Protein AF-G2QIX2-F1 (afdb_monomer_lite)

Radius of gyration: 14.35 Å; chains: 1; bounding box: 34×24×37 Å

pLDDT: mean 92.43, std 3.4, range [83.12, 98.0]

Organism: Thermothelomyces thermophilus (strain ATCC 42464 / BCRC 31852 / DSM 1799) (NCBI:txid573729)

Foldseek 3Di:
DDDDDDDPPDQADEDDEDDDDPLVVVVVVVVCVVCVVVVVDDDDDDSHDFYWDWDADPVRDTDIDTDD

Secondary structure (DSSP, 8-state):
-----PPTTPPP-BPPPPP--HHHHHHHHHHHHHHHHTTS------S-B-EEEEEE-TTS-EEEEEE-

Sequence (68 aa):
DHKIKLKERVRLKFFKIYYTSQIQNEELKQYLEENLRRGYIRLLISLAGYLILFMPKKDGKLQLYIDY

Structure (mmCIF, N/CA/C/O backbone):
data_AF-G2QIX2-F1
#
_entry.id   AF-G2QIX2-F1
#
loop_
_atom_site.group_PDB
_atom_site.id
_atom_site.type_symbol
_atom_site.label_atom_id
_atom_site.label_alt_id
_atom_site.label_comp_id
_atom_site.label_asym_id
_atom_site.label_entity_id
_atom_site.label_seq_id
_atom_site.pdbx_PDB_ins_code
_atom_site.Cartn_x
_atom_site.Cartn_y
_atom_site.Cartn_z
_atom_site.occupancy
_atom_site.B_iso_or_equiv
_atom_site.auth_seq_id
_atom_site.auth_comp_id
_atom_site.auth_asym_id
_atom_site.auth_atom_id
_atom_site.pdbx_PDB_model_num
ATOM 1 N N . ASP A 1 1 ? -4.070 -10.881 -19.907 1.00 83.12 1 ASP A N 1
ATOM 2 C CA . ASP A 1 1 ? -2.736 -10.649 -19.327 1.00 83.12 1 ASP A CA 1
ATOM 3 C C . ASP A 1 1 ? -2.310 -9.213 -19.620 1.00 83.12 1 ASP A C 1
ATOM 5 O O . ASP A 1 1 ? -2.412 -8.799 -20.772 1.00 83.12 1 ASP A O 1
ATOM 9 N N . HIS A 1 2 ? -1.948 -8.429 -18.601 1.00 90.75 2 HIS A N 1
ATOM 10 C CA . HIS A 1 2 ? -1.599 -7.009 -18.755 1.00 90.75 2 HIS A CA 1
ATOM 11 C C . HIS A 1 2 ? -0.075 -6.843 -18.747 1.00 90.75 2 HIS A C 1
ATOM 13 O O . HIS A 1 2 ? 0.591 -7.313 -17.829 1.00 90.75 2 HIS A O 1
ATOM 19 N N . LYS A 1 3 ? 0.485 -6.168 -19.759 1.00 94.31 3 LYS A N 1
ATOM 20 C CA . LYS A 1 3 ? 1.939 -6.013 -19.927 1.00 94.31 3 LYS A CA 1
ATOM 21 C C . LYS A 1 3 ? 2.365 -4.562 -19.730 1.00 94.31 3 LYS A C 1
ATOM 23 O O . LYS A 1 3 ? 1.861 -3.677 -20.414 1.00 94.31 3 LYS A O 1
ATOM 28 N N . ILE A 1 4 ? 3.362 -4.348 -18.872 1.00 90.62 4 ILE A N 1
ATOM 29 C CA . ILE A 1 4 ? 3.982 -3.039 -18.634 1.00 90.62 4 ILE A CA 1
ATOM 30 C C . ILE A 1 4 ? 5.244 -2.936 -19.498 1.00 90.62 4 ILE A C 1
ATOM 32 O O . ILE A 1 4 ? 6.218 -3.652 -19.272 1.00 90.62 4 ILE A O 1
ATOM 36 N N . LYS A 1 5 ? 5.232 -2.060 -20.510 1.00 93.81 5 LYS A N 1
ATOM 37 C CA . LYS A 1 5 ? 6.410 -1.778 -21.346 1.00 93.81 5 LYS A CA 1
ATOM 38 C C . LYS A 1 5 ? 7.196 -0.618 -20.742 1.00 93.81 5 LYS A C 1
ATOM 40 O O . LYS A 1 5 ? 6.698 0.505 -20.698 1.00 93.81 5 LYS A O 1
ATOM 45 N N . LEU A 1 6 ? 8.417 -0.885 -20.290 1.00 90.81 6 LEU A N 1
ATOM 46 C CA . LEU A 1 6 ? 9.315 0.160 -19.802 1.00 90.81 6 LEU A CA 1
ATOM 47 C C . LEU A 1 6 ? 9.901 0.947 -20.978 1.00 90.81 6 LEU A C 1
ATOM 49 O O . LEU A 1 6 ? 10.173 0.384 -22.038 1.00 90.81 6 LEU A O 1
ATOM 53 N N . LYS A 1 7 ? 10.114 2.251 -20.779 1.00 91.94 7 LYS A N 1
ATOM 54 C CA . LYS A 1 7 ? 10.899 3.060 -21.718 1.00 91.94 7 LYS A CA 1
ATOM 55 C C . LYS A 1 7 ? 12.362 2.615 -21.677 1.00 91.94 7 LYS A C 1
ATOM 57 O O . LYS A 1 7 ? 12.846 2.109 -20.661 1.00 91.94 7 LYS A O 1
ATOM 62 N N . GLU A 1 8 ? 13.075 2.835 -22.773 1.00 89.50 8 GLU A N 1
ATOM 63 C CA . GLU A 1 8 ? 14.494 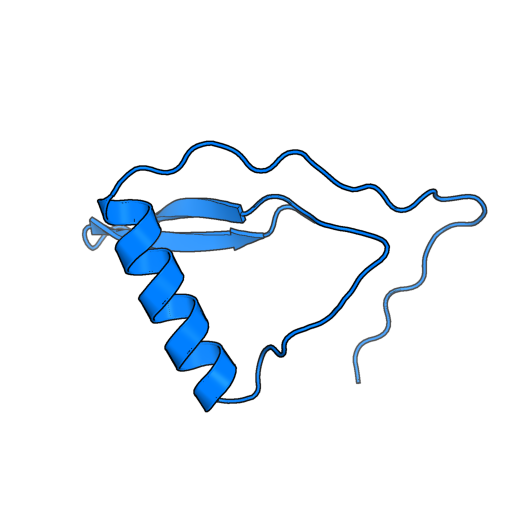2.504 -22.853 1.00 89.50 8 GLU A CA 1
ATOM 64 C C . GLU A 1 8 ? 15.304 3.245 -21.778 1.00 89.50 8 GLU A C 1
ATOM 66 O O . GLU A 1 8 ? 15.058 4.416 -21.483 1.00 89.50 8 GLU A O 1
ATOM 71 N N . ARG A 1 9 ? 16.283 2.544 -21.188 1.00 86.81 9 ARG A N 1
ATOM 72 C CA . ARG A 1 9 ? 17.213 3.057 -20.161 1.00 86.81 9 ARG A CA 1
ATOM 73 C C . ARG A 1 9 ? 16.571 3.496 -18.833 1.00 86.81 9 ARG A C 1
ATOM 75 O O . ARG A 1 9 ? 17.241 4.136 -18.022 1.00 86.81 9 ARG A O 1
ATOM 82 N N . VAL A 1 10 ? 15.317 3.127 -18.560 1.00 86.81 10 VAL A N 1
ATOM 83 C CA . VAL A 1 10 ? 14.698 3.364 -17.246 1.00 86.8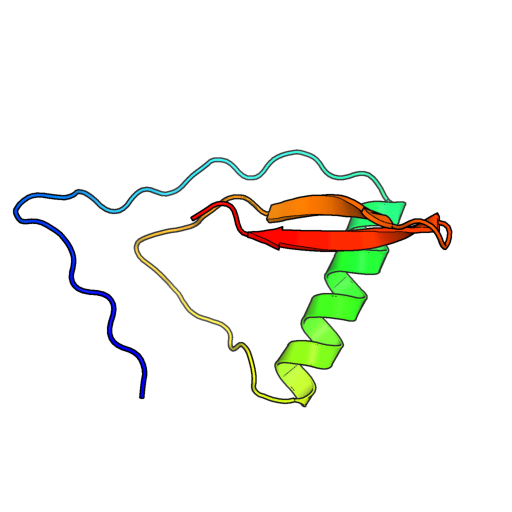1 10 VAL A CA 1
ATOM 84 C C . VAL A 1 10 ? 15.356 2.481 -16.190 1.00 86.81 10 VAL A C 1
ATOM 86 O O . VAL A 1 10 ? 15.405 1.259 -16.317 1.00 86.81 10 VAL A O 1
ATOM 89 N N . ARG A 1 11 ? 15.841 3.108 -15.116 1.00 84.88 11 ARG A N 1
ATOM 90 C CA . ARG A 1 11 ? 16.301 2.398 -13.921 1.00 84.88 11 ARG A CA 1
ATOM 91 C C . ARG A 1 11 ? 15.126 2.187 -12.980 1.00 84.88 11 ARG A C 1
ATOM 93 O O . ARG A 1 11 ? 14.515 3.159 -12.535 1.00 84.88 11 ARG A O 1
ATOM 100 N N . LEU A 1 12 ? 14.851 0.926 -12.666 1.00 89.31 12 LEU A N 1
ATOM 101 C CA . LEU A 1 12 ? 13.965 0.560 -11.569 1.00 89.31 12 LEU A CA 1
ATOM 102 C C . LEU A 1 12 ? 14.517 1.121 -10.256 1.00 89.31 12 LEU A C 1
ATOM 104 O O . LEU A 1 12 ? 15.734 1.175 -10.059 1.00 89.31 12 LEU A O 1
ATOM 108 N N . LYS A 1 13 ? 13.620 1.585 -9.386 1.00 87.31 13 LYS A N 1
ATOM 109 C CA . LYS A 1 13 ? 13.984 2.212 -8.117 1.00 87.31 13 LYS A CA 1
ATOM 110 C C . LYS A 1 13 ? 13.364 1.457 -6.956 1.00 87.31 13 LYS A C 1
ATOM 112 O O . LYS A 1 13 ? 12.233 0.982 -7.031 1.00 87.31 13 LYS A O 1
ATOM 117 N N . PHE A 1 14 ? 14.123 1.408 -5.873 1.00 90.25 14 PHE A N 1
ATOM 118 C CA . PHE A 1 14 ? 13.607 1.110 -4.551 1.00 90.25 14 PHE A CA 1
ATOM 119 C C . PHE A 1 14 ? 13.357 2.422 -3.826 1.00 90.25 14 PHE A C 1
ATOM 121 O O . PHE A 1 14 ? 14.295 3.138 -3.470 1.00 90.25 14 PHE A O 1
ATOM 128 N N . PHE A 1 15 ? 12.084 2.750 -3.652 1.00 89.56 15 PHE A N 1
ATOM 129 C CA . PHE A 1 15 ? 11.670 3.868 -2.826 1.00 89.56 15 PHE A CA 1
ATOM 130 C C . PHE A 1 15 ? 11.796 3.507 -1.344 1.00 89.56 15 PHE A C 1
ATOM 132 O O . PHE A 1 15 ? 11.785 2.336 -0.957 1.00 89.56 15 PHE A O 1
ATOM 139 N N . LYS A 1 16 ? 11.961 4.534 -0.506 1.00 86.75 16 LYS A N 1
ATOM 140 C CA . LYS A 1 16 ? 12.034 4.352 0.944 1.00 86.75 16 LYS A CA 1
ATOM 141 C C . LYS A 1 16 ? 10.686 3.869 1.470 1.00 86.75 16 LYS A C 1
ATOM 143 O O . LYS A 1 16 ? 9.638 4.320 1.015 1.00 86.75 16 LYS A O 1
ATOM 148 N N . ILE A 1 17 ? 10.737 2.997 2.468 1.00 87.81 17 ILE A N 1
ATOM 149 C CA . ILE A 1 17 ? 9.568 2.634 3.264 1.00 87.81 17 ILE A CA 1
ATOM 150 C C . ILE A 1 17 ? 9.360 3.757 4.280 1.00 87.81 17 ILE A C 1
ATOM 152 O O . ILE A 1 17 ? 10.294 4.125 4.995 1.00 87.81 17 ILE A O 1
ATOM 156 N N . TYR A 1 18 ? 8.162 4.330 4.307 1.00 87.00 18 TYR A N 1
ATOM 157 C CA . TYR A 1 18 ? 7.814 5.392 5.247 1.00 87.00 18 TYR A CA 1
ATOM 158 C C . TYR A 1 18 ? 7.212 4.803 6.516 1.00 87.00 18 TYR A C 1
ATOM 160 O O . TYR A 1 18 ? 6.640 3.714 6.504 1.00 87.00 18 TYR A O 1
ATOM 168 N N . TYR A 1 19 ? 7.344 5.548 7.611 1.00 88.56 19 TYR A N 1
ATOM 169 C CA . TYR A 1 19 ? 6.725 5.179 8.874 1.00 88.56 19 TYR A CA 1
ATOM 170 C C . TYR A 1 19 ? 5.202 5.207 8.759 1.00 88.56 19 TYR A C 1
ATOM 172 O O . TYR A 1 19 ? 4.618 6.170 8.263 1.00 88.56 19 TYR A O 1
ATOM 180 N N . THR A 1 20 ? 4.583 4.150 9.264 1.00 92.00 20 THR A N 1
ATOM 181 C CA . THR A 1 20 ? 3.137 3.956 9.332 1.00 92.00 20 THR A CA 1
ATOM 182 C C . THR A 1 20 ? 2.672 3.977 10.785 1.00 92.00 20 THR A C 1
ATOM 184 O O . THR A 1 20 ? 3.394 3.560 11.695 1.00 92.00 20 THR A O 1
ATOM 187 N N . SER A 1 21 ? 1.454 4.467 11.021 1.00 93.38 21 SER A N 1
ATOM 188 C CA . SER A 1 21 ? 0.821 4.395 12.344 1.00 93.38 21 SER A CA 1
ATOM 189 C C . SER A 1 21 ? 0.365 2.967 12.667 1.00 93.38 21 SER A C 1
ATOM 191 O O . SER A 1 21 ? 0.272 2.114 11.784 1.00 93.38 21 SER A O 1
ATOM 193 N N . GLN A 1 22 ? 0.031 2.693 13.931 1.00 95.12 22 GLN A N 1
ATOM 194 C CA . GLN A 1 22 ? -0.487 1.379 14.327 1.00 95.12 22 GLN A CA 1
ATOM 195 C C . GLN A 1 22 ? -1.754 0.994 13.543 1.00 95.12 22 GLN A C 1
ATOM 197 O O . GLN A 1 22 ? -1.824 -0.108 13.010 1.00 95.12 22 GLN A O 1
ATOM 202 N N . ILE A 1 23 ? -2.694 1.932 13.385 1.00 93.44 23 ILE A N 1
ATOM 203 C CA . ILE A 1 23 ? -3.932 1.726 12.614 1.00 93.44 23 ILE A CA 1
ATOM 204 C C . ILE A 1 23 ? -3.610 1.366 11.155 1.00 93.44 23 ILE A C 1
ATOM 206 O O . ILE A 1 23 ? -4.193 0.447 10.589 1.00 93.44 23 ILE A O 1
ATOM 210 N N . GLN A 1 24 ? -2.638 2.051 10.543 1.00 94.38 24 GLN A N 1
ATOM 211 C CA . GLN A 1 24 ? -2.208 1.748 9.174 1.00 94.38 24 GLN A CA 1
ATOM 212 C C . GLN A 1 24 ? -1.550 0.368 9.063 1.00 94.38 24 GLN A C 1
ATOM 214 O O . GLN A 1 24 ? -1.734 -0.313 8.059 1.00 94.38 24 GLN A O 1
ATOM 219 N N . ASN A 1 25 ? -0.801 -0.064 10.080 1.00 94.00 25 ASN A N 1
ATOM 220 C CA . ASN A 1 25 ? -0.186 -1.392 10.102 1.00 94.00 25 ASN A CA 1
ATOM 221 C C . ASN A 1 25 ? -1.219 -2.513 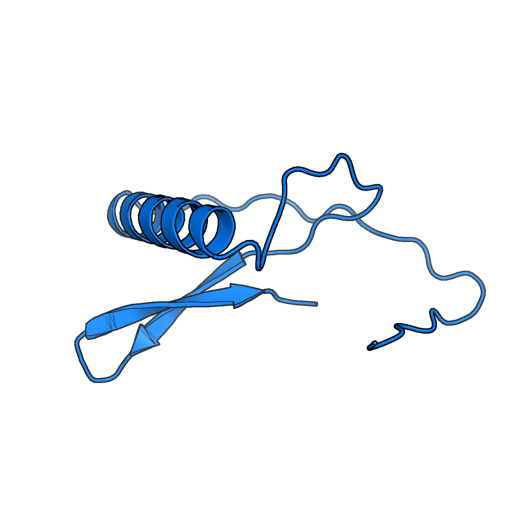10.236 1.00 94.00 25 ASN A C 1
ATOM 223 O O . ASN A 1 25 ? -1.080 -3.550 9.588 1.00 94.00 25 ASN A O 1
ATOM 227 N N . GLU A 1 26 ? -2.256 -2.308 11.048 1.00 94.75 26 GLU A N 1
ATOM 228 C CA . GLU A 1 26 ? -3.370 -3.249 11.176 1.00 94.75 26 GLU A CA 1
ATOM 229 C C . GLU A 1 26 ? -4.118 -3.393 9.843 1.00 94.75 26 GLU A C 1
ATOM 231 O O . GLU A 1 26 ? -4.327 -4.514 9.374 1.00 94.75 26 GLU A O 1
ATOM 236 N N . GLU A 1 27 ? -4.412 -2.276 9.172 1.00 94.25 27 GLU A N 1
ATOM 237 C CA . GLU A 1 27 ? -5.036 -2.283 7.842 1.00 94.25 27 GLU A CA 1
ATOM 238 C C . GLU A 1 27 ? -4.136 -2.901 6.766 1.00 94.25 27 GLU A C 1
ATOM 240 O O . GLU A 1 27 ? -4.595 -3.679 5.926 1.00 94.25 27 GLU A O 1
ATOM 245 N N . LEU A 1 28 ? -2.826 -2.629 6.807 1.00 94.81 28 LEU A N 1
ATOM 246 C CA . LEU A 1 28 ? -1.861 -3.259 5.907 1.00 94.81 28 LEU A CA 1
ATOM 247 C C . LEU A 1 28 ? -1.866 -4.778 6.067 1.00 94.8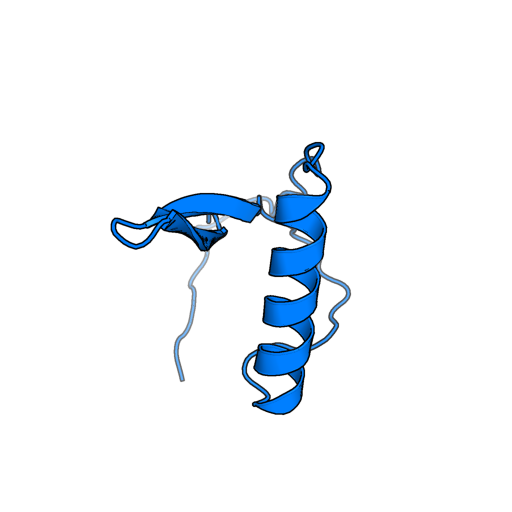1 28 LEU A C 1
ATOM 249 O O . LEU A 1 28 ? -1.862 -5.503 5.073 1.00 94.81 28 LEU A O 1
ATOM 253 N N . LYS A 1 29 ? -1.885 -5.269 7.309 1.00 95.38 29 LYS A N 1
ATOM 254 C CA . LYS A 1 29 ? -1.891 -6.704 7.595 1.00 95.38 29 LYS A CA 1
ATOM 255 C C . LYS A 1 29 ? -3.149 -7.374 7.040 1.00 95.38 29 LYS A C 1
ATOM 257 O O . LYS A 1 29 ? -3.029 -8.375 6.338 1.00 95.38 29 LYS A O 1
ATOM 262 N N . GLN A 1 30 ? -4.322 -6.785 7.277 1.00 95.56 30 GLN A N 1
ATOM 263 C CA . GLN A 1 30 ? -5.593 -7.287 6.742 1.00 95.56 30 GLN A CA 1
ATOM 264 C C . GLN A 1 30 ? -5.602 -7.293 5.208 1.00 95.56 30 GLN A C 1
ATOM 266 O O . GLN A 1 30 ? -5.994 -8.285 4.590 1.00 95.56 30 GLN A O 1
ATOM 271 N N . TYR A 1 31 ? -5.113 -6.216 4.583 1.00 95.06 31 TYR A N 1
ATOM 272 C CA . TYR A 1 31 ? -4.970 -6.147 3.131 1.00 95.06 31 TYR A CA 1
ATOM 273 C C . TYR A 1 31 ? -4.068 -7.268 2.602 1.00 95.06 31 TYR A C 1
ATOM 275 O O . TYR A 1 31 ? -4.426 -7.937 1.631 1.00 95.06 31 TYR A O 1
ATOM 283 N N . LEU A 1 32 ? -2.903 -7.485 3.220 1.00 96.06 32 LEU A N 1
ATOM 284 C CA . LEU A 1 32 ? -1.958 -8.511 2.785 1.00 96.06 32 LEU A CA 1
ATOM 285 C C . LEU A 1 32 ? -2.557 -9.912 2.916 1.00 96.06 32 LEU A C 1
ATOM 287 O O . LEU A 1 32 ? -2.523 -10.663 1.945 1.00 96.06 32 LEU A O 1
ATOM 291 N N . GLU A 1 33 ? -3.137 -10.252 4.067 1.00 97.19 33 GLU A N 1
ATOM 292 C CA . GLU A 1 33 ? -3.745 -11.566 4.308 1.00 97.19 33 GLU A CA 1
ATOM 293 C C . GLU A 1 33 ? -4.847 -11.877 3.289 1.00 97.19 33 GLU A C 1
ATOM 295 O O . GLU A 1 33 ? -4.827 -12.936 2.657 1.00 97.19 33 GLU A O 1
ATOM 300 N N . GLU A 1 34 ? -5.764 -10.937 3.051 1.00 97.25 34 GLU A N 1
ATOM 301 C CA . GLU A 1 34 ? -6.875 -11.157 2.126 1.00 97.25 34 GLU A CA 1
ATOM 302 C C . GLU A 1 34 ? -6.406 -11.263 0.668 1.00 97.25 34 GLU A C 1
ATOM 304 O O . GLU A 1 34 ? -6.859 -12.141 -0.070 1.00 97.25 34 GLU A O 1
ATOM 309 N N . ASN A 1 35 ? -5.475 -10.409 0.231 1.00 97.06 35 ASN A N 1
ATOM 310 C CA . ASN A 1 35 ? -4.988 -10.438 -1.151 1.00 97.06 35 ASN A CA 1
ATOM 311 C C . ASN A 1 35 ? -4.051 -11.624 -1.425 1.00 97.06 35 ASN A C 1
ATOM 313 O O . ASN A 1 35 ? -4.040 -12.130 -2.551 1.00 97.06 35 ASN A O 1
ATOM 317 N N . LEU A 1 36 ? -3.309 -12.100 -0.418 1.00 97.81 36 LEU A N 1
ATOM 318 C CA . LEU A 1 36 ? -2.553 -13.353 -0.496 1.00 97.81 36 LEU A CA 1
ATOM 319 C C . LEU A 1 36 ? -3.507 -14.547 -0.590 1.00 97.81 36 LEU A C 1
ATOM 321 O O . LEU A 1 36 ? -3.348 -15.383 -1.477 1.00 97.81 36 LEU A O 1
ATOM 325 N N . ARG A 1 37 ? -4.544 -14.595 0.257 1.00 98.00 37 ARG A N 1
ATOM 326 C CA . ARG A 1 37 ? -5.566 -15.655 0.242 1.00 98.00 37 ARG A CA 1
ATOM 327 C C . ARG A 1 37 ? -6.316 -15.724 -1.089 1.00 98.00 37 ARG A C 1
ATOM 329 O O . ARG A 1 37 ? -6.611 -16.814 -1.570 1.00 98.00 37 ARG A O 1
ATOM 336 N N . ARG A 1 38 ? -6.614 -14.571 -1.698 1.00 98.00 38 ARG A N 1
ATOM 337 C CA . ARG A 1 38 ? -7.237 -14.479 -3.033 1.00 98.00 38 ARG A CA 1
ATOM 338 C C . ARG A 1 38 ? -6.280 -14.783 -4.187 1.00 98.00 38 ARG A C 1
ATOM 340 O O . ARG A 1 38 ? -6.743 -14.949 -5.312 1.00 98.00 38 ARG A O 1
ATOM 347 N N . GLY A 1 39 ? -4.971 -14.815 -3.941 1.00 97.50 39 GLY A N 1
ATOM 348 C CA . GLY A 1 39 ? -3.954 -14.982 -4.980 1.00 97.50 39 GLY A CA 1
ATOM 349 C C . GLY A 1 39 ? -3.761 -13.753 -5.877 1.00 97.50 39 GLY A C 1
ATOM 350 O O . GLY A 1 39 ? -3.203 -13.878 -6.965 1.00 97.50 39 GLY A O 1
ATOM 351 N N . TYR A 1 40 ? -4.213 -12.568 -5.453 1.00 96.25 40 TYR A N 1
ATOM 352 C CA . TYR A 1 40 ? -4.007 -11.318 -6.199 1.00 96.25 40 TYR A CA 1
ATOM 353 C C . TYR A 1 40 ? -2.569 -10.811 -6.087 1.00 96.25 40 TYR A C 1
ATOM 355 O O . TYR A 1 40 ? -2.058 -10.184 -7.014 1.00 96.25 40 TYR A O 1
ATOM 363 N N . ILE A 1 41 ? -1.906 -11.104 -4.967 1.00 96.75 41 ILE A N 1
ATOM 364 C CA . ILE A 1 41 ? -0.493 -10.793 -4.735 1.00 96.75 41 ILE A CA 1
ATOM 365 C C . ILE A 1 41 ? 0.261 -12.041 -4.273 1.00 96.75 41 ILE A C 1
ATOM 367 O O . ILE A 1 41 ? -0.335 -13.025 -3.838 1.00 96.75 41 ILE A O 1
ATOM 371 N N . ARG A 1 42 ? 1.592 -11.990 -4.353 1.00 96.81 42 ARG A N 1
ATOM 372 C CA . ARG A 1 42 ? 2.501 -13.024 -3.848 1.00 96.81 42 ARG A CA 1
ATOM 373 C C . ARG A 1 42 ? 3.786 -12.394 -3.330 1.00 96.81 42 ARG A C 1
ATOM 375 O O . ARG A 1 42 ? 4.142 -11.292 -3.745 1.00 96.81 42 ARG A O 1
ATOM 382 N N . LEU A 1 43 ? 4.505 -13.124 -2.482 1.00 95.62 43 LEU A N 1
ATOM 383 C CA . LEU A 1 43 ? 5.852 -12.734 -2.078 1.00 95.62 43 LEU A CA 1
ATOM 384 C C . LEU A 1 43 ? 6.785 -12.732 -3.300 1.00 95.62 43 LEU A C 1
ATOM 386 O O . LEU A 1 43 ? 6.751 -13.653 -4.120 1.00 95.62 43 LEU A O 1
ATOM 390 N N . LEU A 1 44 ? 7.613 -11.697 -3.422 1.00 93.38 44 LEU A N 1
ATOM 391 C CA . LEU A 1 44 ? 8.577 -11.560 -4.507 1.00 93.38 44 LEU A CA 1
ATOM 392 C C . LEU A 1 44 ? 9.807 -10.784 -4.033 1.00 93.38 44 LEU A C 1
ATOM 394 O O . LEU A 1 44 ? 9.681 -9.759 -3.368 1.00 93.38 44 LEU A O 1
ATOM 398 N N . ILE A 1 45 ? 10.989 -11.240 -4.445 1.00 91.94 45 ILE A N 1
ATOM 399 C CA . ILE A 1 45 ? 12.222 -10.454 -4.375 1.00 91.94 45 ILE A CA 1
ATOM 400 C C . ILE A 1 45 ? 12.319 -9.676 -5.688 1.00 91.94 45 ILE A C 1
ATOM 402 O O . ILE A 1 45 ? 12.526 -10.259 -6.750 1.00 91.94 45 ILE A O 1
ATOM 406 N N . SER A 1 46 ? 12.084 -8.369 -5.623 1.00 89.50 46 SER A N 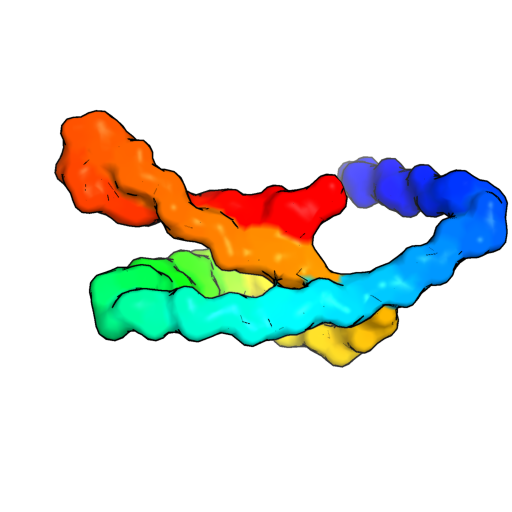1
ATOM 407 C CA . SER A 1 46 ? 12.043 -7.487 -6.794 1.00 89.50 46 SER A CA 1
ATOM 408 C C . SER A 1 46 ? 13.326 -6.659 -6.910 1.00 89.50 46 SER A C 1
ATOM 410 O O . SER A 1 46 ? 14.087 -6.547 -5.956 1.00 89.50 46 SER A O 1
ATOM 412 N N . LEU A 1 47 ? 13.562 -6.055 -8.076 1.00 89.12 47 LEU A N 1
ATOM 413 C CA . LEU A 1 47 ? 14.559 -4.988 -8.262 1.00 89.12 47 LEU A CA 1
ATOM 414 C C . LEU A 1 47 ? 13.943 -3.581 -8.124 1.00 89.12 47 LEU A C 1
ATOM 416 O O . LEU A 1 47 ? 14.645 -2.578 -8.240 1.00 89.12 47 LEU A O 1
ATOM 420 N N . ALA A 1 48 ? 12.630 -3.513 -7.890 1.00 92.00 48 ALA A N 1
ATOM 421 C CA . ALA A 1 48 ? 11.865 -2.292 -7.669 1.00 92.00 48 ALA A CA 1
ATOM 422 C C . ALA A 1 48 ? 10.947 -2.437 -6.452 1.00 92.00 48 ALA A C 1
ATOM 424 O O . ALA A 1 48 ? 10.367 -3.504 -6.234 1.00 92.00 48 ALA A O 1
ATOM 425 N N . GLY A 1 49 ? 10.746 -1.344 -5.724 1.00 93.06 49 GLY A N 1
ATOM 426 C CA . GLY A 1 49 ? 9.797 -1.263 -4.617 1.00 93.06 49 GLY A CA 1
ATOM 427 C C . GLY A 1 49 ? 9.205 0.133 -4.561 1.00 93.06 49 GLY A C 1
ATOM 428 O O . GLY A 1 49 ? 9.954 1.104 -4.607 1.00 93.06 49 GLY A O 1
ATOM 429 N N . TYR A 1 50 ? 7.880 0.214 -4.491 1.00 92.94 50 TYR A N 1
ATOM 430 C CA . TYR A 1 50 ? 7.109 1.453 -4.581 1.00 92.94 50 TYR A CA 1
ATOM 431 C C . TYR A 1 50 ? 6.408 1.775 -3.264 1.00 92.94 50 TYR A C 1
ATOM 433 O O . TYR A 1 50 ? 6.306 0.921 -2.379 1.00 92.94 50 TYR A O 1
ATOM 441 N N . LEU A 1 51 ? 5.958 3.021 -3.131 1.00 92.31 51 LEU A N 1
ATOM 442 C CA . LEU A 1 51 ? 5.359 3.511 -1.900 1.00 92.31 51 LEU A CA 1
ATOM 443 C C . LEU A 1 51 ? 3.917 3.022 -1.747 1.00 92.31 51 LEU A C 1
ATOM 445 O O . LEU A 1 51 ? 3.132 3.036 -2.693 1.00 92.31 51 LEU A O 1
ATOM 449 N N . ILE A 1 52 ? 3.580 2.634 -0.520 1.00 92.69 52 ILE A N 1
ATOM 450 C CA . ILE A 1 52 ? 2.213 2.384 -0.083 1.00 92.69 52 ILE A CA 1
ATOM 451 C C . ILE A 1 52 ? 1.693 3.625 0.644 1.00 92.69 52 ILE A C 1
ATOM 453 O O . ILE A 1 52 ? 2.334 4.129 1.567 1.00 92.69 52 ILE A O 1
ATOM 457 N N . LEU A 1 53 ? 0.515 4.089 0.237 1.00 92.12 53 LEU A N 1
ATOM 458 C CA . LEU A 1 53 ? -0.194 5.219 0.825 1.00 92.12 53 LEU A CA 1
ATOM 459 C C . LEU A 1 53 ? -1.537 4.761 1.399 1.00 92.12 53 LEU A C 1
ATOM 461 O O . LEU A 1 53 ? -2.183 3.868 0.853 1.00 92.12 53 LEU A O 1
ATOM 465 N N . PHE A 1 54 ? -1.979 5.413 2.473 1.00 93.19 54 PHE A N 1
ATOM 466 C CA . PHE A 1 54 ? -3.290 5.185 3.079 1.00 93.19 54 PHE A CA 1
ATOM 467 C C . PHE A 1 54 ? -4.134 6.441 2.964 1.00 93.19 54 PHE A C 1
ATOM 469 O O . PHE A 1 54 ? -3.755 7.478 3.505 1.00 93.19 54 PHE A O 1
ATOM 476 N N . MET A 1 55 ? -5.283 6.343 2.301 1.00 91.81 55 MET A N 1
ATOM 477 C CA . MET A 1 55 ? -6.235 7.446 2.186 1.00 91.81 55 MET A CA 1
ATOM 478 C C . MET A 1 55 ? -7.538 7.113 2.915 1.00 91.81 55 MET A C 1
ATOM 480 O O . MET A 1 55 ? -8.051 6.003 2.754 1.00 91.81 55 MET A O 1
ATOM 484 N N . PRO A 1 56 ? -8.094 8.048 3.702 1.00 93.12 56 PRO A N 1
ATOM 485 C CA . PRO A 1 56 ? -9.3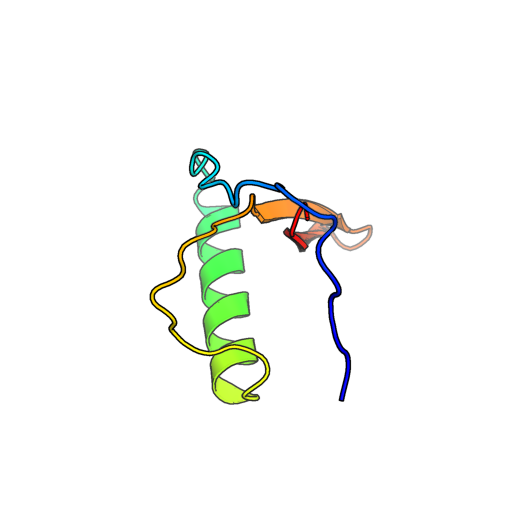69 7.837 4.366 1.00 93.12 56 PRO A CA 1
ATOM 486 C C . PRO A 1 56 ? -10.514 7.843 3.350 1.00 93.12 56 PRO A C 1
ATOM 488 O O . PRO A 1 56 ? -10.600 8.701 2.470 1.00 93.12 56 PRO A O 1
ATOM 491 N N . LYS A 1 57 ? -11.426 6.889 3.495 1.00 93.56 57 LYS A N 1
ATOM 492 C CA . LYS A 1 57 ? -12.707 6.855 2.797 1.00 93.56 57 LYS A CA 1
ATOM 493 C C . LYS A 1 57 ? -13.768 7.640 3.566 1.00 93.56 57 LYS A C 1
ATOM 495 O O . LYS A 1 57 ? -13.622 7.941 4.748 1.00 93.56 57 LYS A O 1
ATOM 500 N N . LYS A 1 58 ? -14.892 7.914 2.892 1.00 94.56 58 LYS A N 1
ATOM 501 C CA . LYS A 1 58 ? -16.070 8.567 3.494 1.00 94.56 58 LYS A CA 1
ATOM 502 C C . LYS A 1 58 ? -16.642 7.805 4.697 1.00 94.56 58 LYS A C 1
ATOM 504 O O . LYS A 1 58 ? -17.229 8.429 5.567 1.00 94.56 58 LYS A O 1
ATOM 509 N N . ASP A 1 59 ? -16.482 6.482 4.736 1.00 91.50 59 ASP A N 1
ATOM 510 C CA . ASP A 1 59 ? -16.924 5.611 5.834 1.00 91.50 59 ASP A CA 1
ATOM 511 C C . ASP A 1 59 ? -15.908 5.527 6.991 1.00 91.50 59 ASP A C 1
ATOM 513 O O . ASP A 1 59 ? -16.098 4.745 7.918 1.00 91.50 59 ASP A O 1
ATOM 517 N N . GLY A 1 60 ? -14.827 6.313 6.943 1.00 87.00 60 GLY A N 1
ATOM 518 C CA . GLY A 1 60 ? -13.783 6.346 7.967 1.00 87.00 60 GLY A CA 1
ATOM 519 C C . GLY A 1 60 ? -12.740 5.232 7.851 1.00 87.00 60 GLY A C 1
ATOM 520 O O . GLY A 1 60 ? -11.754 5.260 8.583 1.00 87.00 60 GLY A O 1
ATOM 521 N N . LYS A 1 61 ? -12.903 4.279 6.924 1.00 88.56 61 LYS A N 1
ATOM 522 C CA . LYS A 1 61 ? -11.908 3.224 6.682 1.00 88.56 61 LYS A CA 1
ATOM 523 C C . LYS A 1 61 ? -10.713 3.760 5.906 1.00 88.56 61 LYS A C 1
ATOM 525 O O . LYS A 1 61 ? -10.844 4.696 5.117 1.00 88.56 61 LYS A O 1
ATOM 530 N N . LEU A 1 62 ? -9.551 3.133 6.071 1.00 93.88 62 LEU A N 1
ATOM 531 C CA . LEU A 1 62 ? -8.387 3.432 5.242 1.00 93.88 62 LEU A CA 1
ATOM 532 C C . LEU A 1 62 ? -8.401 2.574 3.976 1.00 93.88 62 LEU A C 1
ATOM 534 O O . LEU A 1 62 ? -8.705 1.385 4.005 1.00 93.88 62 LEU A O 1
ATOM 538 N N . GLN A 1 63 ? -8.049 3.184 2.850 1.00 92.06 63 GLN A N 1
ATOM 539 C CA . GLN A 1 63 ? -7.773 2.475 1.611 1.00 92.06 63 GLN A CA 1
ATOM 540 C C . GLN A 1 63 ? -6.292 2.546 1.276 1.00 92.06 63 GLN A C 1
ATOM 542 O O . GLN A 1 63 ? -5.696 3.624 1.284 1.00 92.06 63 GLN A O 1
ATOM 547 N N . LEU A 1 64 ? -5.736 1.384 0.942 1.00 94.38 64 LEU A N 1
ATOM 548 C CA . LEU A 1 64 ? -4.372 1.236 0.466 1.00 94.38 64 LEU A CA 1
ATOM 549 C C . LEU A 1 64 ? -4.268 1.635 -1.012 1.00 94.38 64 LEU A C 1
ATOM 551 O O . LEU A 1 64 ? -5.045 1.165 -1.845 1.00 94.38 64 LEU A O 1
ATOM 555 N N . TYR A 1 65 ? -3.274 2.461 -1.327 1.00 93.50 65 TYR A N 1
ATOM 556 C CA . TYR A 1 65 ? -2.870 2.845 -2.676 1.00 93.50 65 TYR A CA 1
ATOM 557 C C . TYR A 1 65 ? -1.388 2.543 -2.883 1.00 93.50 65 TYR A C 1
ATOM 559 O O . TYR A 1 65 ? -0.595 2.648 -1.948 1.00 93.50 65 TYR A O 1
ATOM 567 N N . ILE A 1 66 ? -1.020 2.183 -4.111 1.00 92.69 66 ILE A N 1
ATOM 568 C CA . ILE A 1 66 ? 0.375 2.026 -4.526 1.00 92.69 66 ILE A CA 1
ATOM 569 C C . ILE A 1 66 ? 0.697 3.180 -5.472 1.00 92.69 66 ILE A C 1
ATOM 571 O O . ILE A 1 66 ? -0.018 3.386 -6.453 1.00 92.69 66 ILE A O 1
ATOM 575 N N . ASP A 1 67 ? 1.743 3.930 -5.150 1.00 91.00 67 ASP A N 1
ATOM 576 C CA . ASP A 1 67 ? 2.237 5.047 -5.955 1.00 91.00 67 ASP A CA 1
ATOM 577 C C . ASP A 1 67 ? 3.265 4.522 -6.969 1.00 91.00 67 ASP A C 1
ATOM 579 O O . ASP A 1 67 ? 4.410 4.256 -6.598 1.00 91.00 67 ASP A O 1
ATOM 583 N N . TYR A 1 68 ? 2.817 4.262 -8.205 1.00 89.06 68 TYR A N 1
ATOM 584 C CA . TYR A 1 68 ? 3.599 3.661 -9.300 1.00 89.06 68 TYR A CA 1
ATOM 585 C C . TYR A 1 68 ? 4.318 4.688 -10.181 1.00 89.06 68 TYR A C 1
ATOM 587 O O . TYR A 1 68 ? 3.711 5.730 -10.506 1.00 89.06 68 TYR A O 1
#

InterPro domains:
  IPR043502 DNA/RNA polymerase superfamily [SSF56672] (1-68)